Protein AF-A0AAU5YNI6-F1 (afdb_monomer)

Sequence (124 aa):
MHSQPPLPDNADGAAALAPAAPEGAVSEFLPPDLRVPSRQEVAGLMMRWEQPLVIDCEVRTCPACGSYRDWIVFCLRDDSVWLRCRAGHETRESGLDAAWYNRNSGPVDRFHPTLEDGLRHLGH

Nearest PDB structures (foldseek):
  8hey-assembly1_M  TM=2.598E-01  e=3.558E-01  Human betaherpesvirus 5
  2b86-assembly1_A  TM=4.393E-01  e=2.711E+00  Homo sapiens
  2owl-assembly1_B  TM=3.744E-01  e=3.879E+00  Escherichia coli
  2jxb-assembly1_A  TM=2.892E-01  e=7.942E+00  unclassified

Mean predicted aligned error: 13.64 Å

Secondary structure (DSSP, 8-state):
--PPPPPPP--------PPPP-TT---TTS-GGGSPPPGGGSSEEEEEE-S--EETTEE---TTT---S-EEEEEETTS-EEEE-TT--EEEESS--HHHHHHH--------SSHHHHHHHHT-

Solvent-accessible surface area (backbone atoms only — not comparable to full-atom values): 8230 Å² total; per-residue (Å²): 142,83,86,81,82,84,81,84,85,84,79,86,78,92,75,73,87,72,77,76,75,73,92,71,82,72,68,82,86,53,59,75,93,74,51,80,77,53,69,83,76,38,84,50,50,77,45,82,38,71,56,71,46,69,54,97,92,38,74,50,51,40,93,87,77,62,52,40,45,44,30,38,42,35,36,37,61,86,42,45,25,33,37,27,39,82,88,66,55,73,46,80,41,86,90,45,43,52,69,56,48,63,76,72,50,73,81,86,88,75,89,58,99,44,72,66,58,42,39,47,73,76,74,92

Foldseek 3Di:
DDDDDDDDDDDDDDDDDDPDDPPDPPDPPDDPVPDDDDQLRAQKDKDWWADFDAFPNDGDADPPPRHRGGWIWIQGNVQWIWIADPVGDIDTDPRDGNVNCVVPDDPDPDGDNDPVRVVVVSPD

pLDDT: mean 76.85, std 17.61, range [35.59, 96.5]

Radius of gyration: 25.05 Å; Cα contacts (8 Å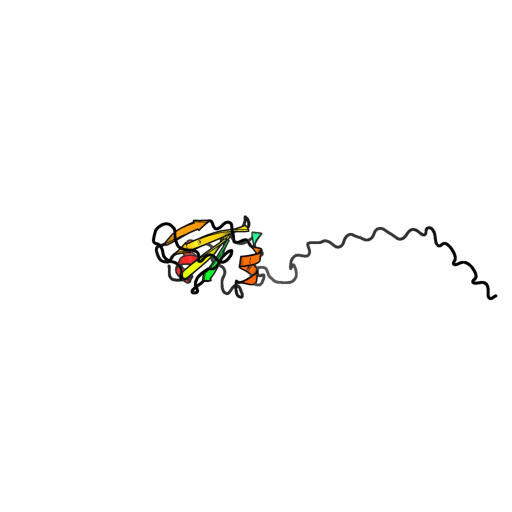, |Δi|>4): 136; chains: 1; bounding box: 63×59×55 Å

Structure (mmCIF, N/CA/C/O backbone):
data_AF-A0AAU5YNI6-F1
#
_entry.id   AF-A0AAU5YNI6-F1
#
loop_
_atom_site.group_PDB
_atom_site.id
_atom_site.type_symbol
_atom_site.label_atom_id
_atom_site.label_alt_id
_atom_site.label_comp_id
_atom_site.label_asym_id
_atom_site.label_entity_id
_atom_site.label_seq_id
_atom_site.pdbx_PDB_ins_code
_atom_site.Cartn_x
_atom_site.Cartn_y
_atom_site.Cartn_z
_atom_site.occupancy
_atom_site.B_iso_or_equiv
_atom_site.auth_seq_id
_atom_site.auth_comp_id
_atom_site.auth_asym_id
_atom_site.auth_atom_id
_atom_site.pdbx_PDB_model_num
ATOM 1 N N . MET A 1 1 ? 46.802 -48.848 34.203 1.00 47.28 1 MET A N 1
ATOM 2 C CA . MET A 1 1 ? 47.970 -48.200 33.574 1.00 47.28 1 MET A CA 1
ATOM 3 C C . MET A 1 1 ? 47.975 -48.573 32.103 1.00 47.28 1 MET A C 1
ATOM 5 O O . MET A 1 1 ? 48.417 -49.661 31.777 1.00 47.28 1 MET A O 1
ATOM 9 N N . HIS A 1 2 ? 47.440 -47.711 31.240 1.00 50.16 2 HIS A N 1
ATOM 10 C CA . HIS A 1 2 ? 47.705 -47.753 29.802 1.00 50.16 2 HIS A CA 1
ATOM 11 C C . HIS A 1 2 ? 47.870 -46.309 29.336 1.00 50.16 2 HIS A C 1
ATOM 13 O O . HIS A 1 2 ? 46.957 -45.498 29.463 1.00 50.16 2 HIS A O 1
ATOM 19 N N . SER A 1 3 ? 49.094 -45.998 28.922 1.00 46.91 3 SER A N 1
ATOM 20 C CA . SER A 1 3 ? 49.564 -44.682 28.511 1.00 46.91 3 SER A CA 1
ATOM 21 C C . SER A 1 3 ? 49.106 -44.392 27.084 1.00 46.91 3 SER A C 1
ATOM 23 O O . SER A 1 3 ? 49.369 -45.183 26.181 1.00 46.91 3 SER A O 1
ATOM 25 N N . GLN A 1 4 ? 48.431 -43.265 26.883 1.00 56.38 4 GLN A N 1
ATOM 26 C CA . GLN A 1 4 ? 48.067 -42.759 25.561 1.00 56.38 4 GLN A CA 1
ATOM 27 C C . GLN A 1 4 ? 49.274 -42.008 24.960 1.00 56.38 4 GLN A C 1
ATOM 29 O O . GLN A 1 4 ? 49.840 -41.159 25.653 1.00 56.38 4 GLN A O 1
ATOM 34 N N . PRO A 1 5 ? 49.710 -42.302 23.720 1.00 62.56 5 PRO A N 1
ATOM 35 C CA . PRO A 1 5 ? 50.756 -41.524 23.055 1.00 62.56 5 PRO A CA 1
ATOM 36 C C . PRO A 1 5 ? 50.227 -40.151 22.581 1.00 62.56 5 PRO A C 1
ATOM 38 O O . PRO A 1 5 ? 49.030 -40.026 22.303 1.00 62.56 5 PRO A O 1
ATOM 41 N N . PRO A 1 6 ? 51.090 -39.116 22.495 1.00 53.47 6 PRO A N 1
ATOM 42 C CA . PRO A 1 6 ? 50.684 -37.761 22.129 1.00 53.47 6 PRO A CA 1
ATOM 43 C C . PRO A 1 6 ? 50.415 -37.628 20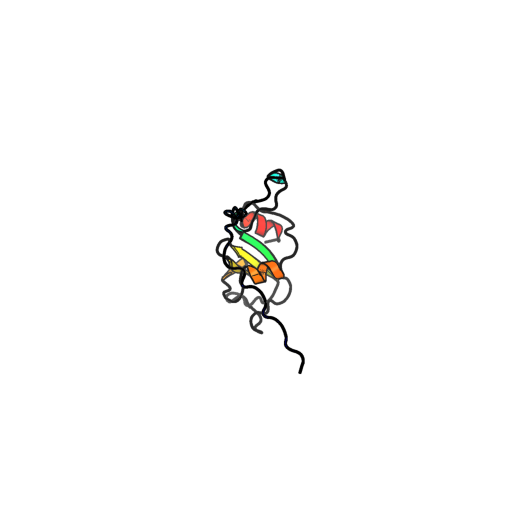.622 1.00 53.47 6 PRO A C 1
ATOM 45 O O . PRO A 1 6 ? 51.115 -38.208 19.793 1.00 53.47 6 PRO A O 1
ATOM 48 N N . LEU A 1 7 ? 49.386 -36.848 20.286 1.00 60.06 7 LEU A N 1
ATOM 49 C CA . LEU A 1 7 ? 49.006 -36.491 18.917 1.00 60.06 7 LEU A CA 1
ATOM 50 C C . LEU A 1 7 ? 50.062 -35.545 18.304 1.00 60.06 7 LEU A C 1
ATOM 52 O O . LEU A 1 7 ? 50.525 -34.652 19.017 1.00 60.06 7 LEU A O 1
ATOM 56 N N . PRO A 1 8 ? 50.443 -35.692 17.020 1.00 55.09 8 PRO A N 1
ATOM 57 C CA . PRO A 1 8 ? 51.390 -34.779 16.393 1.00 55.09 8 PRO A CA 1
ATOM 58 C C . PRO A 1 8 ? 50.750 -33.422 16.072 1.00 55.09 8 PRO A C 1
ATOM 60 O O . PRO A 1 8 ? 49.672 -33.336 15.477 1.00 55.09 8 PRO A O 1
ATOM 63 N N . ASP A 1 9 ? 51.480 -32.379 16.457 1.00 47.34 9 ASP A N 1
ATOM 64 C CA . ASP A 1 9 ? 51.308 -30.984 16.069 1.00 47.34 9 ASP A CA 1
ATOM 65 C C . ASP A 1 9 ? 51.490 -30.859 14.548 1.00 47.34 9 ASP A C 1
ATOM 67 O O . ASP A 1 9 ? 52.540 -31.209 14.010 1.00 47.34 9 ASP A O 1
ATOM 71 N N . ASN A 1 10 ? 50.444 -30.433 13.841 1.00 49.72 10 ASN A N 1
ATOM 72 C CA . ASN A 1 10 ? 50.540 -30.088 12.425 1.00 49.72 10 ASN A CA 1
ATOM 73 C C . ASN A 1 10 ? 50.429 -28.569 12.308 1.00 49.72 10 ASN A C 1
ATOM 75 O O . ASN A 1 10 ? 49.357 -28.033 12.025 1.00 49.72 10 ASN A O 1
ATOM 79 N N . ALA A 1 11 ? 51.546 -27.891 12.562 1.00 45.16 11 ALA A N 1
ATOM 80 C CA . ALA A 1 11 ? 51.744 -26.506 12.183 1.00 45.16 11 ALA A CA 1
ATOM 81 C C . ALA A 1 11 ? 52.309 -26.409 10.755 1.00 45.16 11 ALA A C 1
ATOM 83 O O . ALA A 1 11 ? 53.363 -26.956 10.444 1.00 45.16 11 ALA A O 1
ATOM 84 N N . ASP A 1 12 ? 51.580 -25.626 9.963 1.00 43.22 12 ASP A N 1
ATOM 85 C CA . ASP A 1 12 ? 51.983 -24.857 8.784 1.00 43.22 12 ASP A CA 1
ATOM 86 C C . ASP A 1 12 ? 52.311 -25.592 7.471 1.00 43.22 12 ASP A C 1
ATOM 88 O O . ASP A 1 12 ? 53.334 -26.248 7.289 1.00 43.22 12 ASP A O 1
ATOM 92 N N . GLY A 1 13 ? 51.422 -25.391 6.498 1.00 35.59 13 GLY A N 1
ATOM 93 C CA . GLY A 1 13 ? 51.607 -25.783 5.109 1.00 35.59 13 GLY 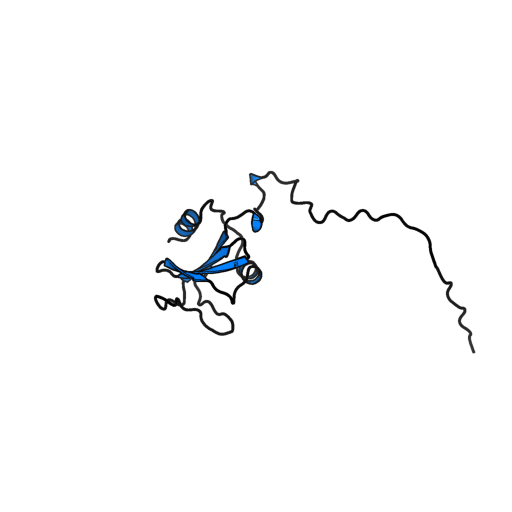A CA 1
ATOM 94 C C . GLY A 1 13 ? 50.690 -24.957 4.220 1.00 35.59 13 GLY A C 1
ATOM 95 O O . GLY A 1 13 ? 49.543 -25.330 3.988 1.00 35.59 13 GLY A O 1
ATOM 96 N N . ALA A 1 14 ? 51.207 -23.813 3.773 1.00 45.28 14 ALA A N 1
ATOM 97 C CA . ALA A 1 14 ? 50.614 -22.878 2.826 1.00 45.28 14 ALA A CA 1
ATOM 98 C C . ALA A 1 14 ? 49.692 -23.533 1.777 1.00 45.28 14 ALA A C 1
ATOM 100 O O . ALA A 1 14 ? 50.143 -24.268 0.898 1.00 45.28 14 ALA A O 1
ATOM 101 N N . ALA A 1 15 ? 48.408 -23.177 1.816 1.00 37.75 15 ALA A N 1
ATOM 102 C CA . ALA A 1 15 ? 47.467 -23.434 0.739 1.00 37.75 15 ALA A CA 1
ATOM 103 C C . ALA A 1 15 ? 46.856 -22.103 0.297 1.00 37.75 15 ALA A C 1
ATOM 105 O O . ALA A 1 15 ? 46.063 -21.494 1.006 1.00 37.75 15 ALA A O 1
ATOM 106 N N . ALA A 1 16 ? 47.347 -21.663 -0.860 1.00 42.59 16 ALA A N 1
ATOM 107 C CA . ALA A 1 16 ? 46.688 -20.881 -1.895 1.00 42.59 16 ALA A CA 1
ATOM 108 C C . ALA A 1 16 ? 45.473 -20.033 -1.485 1.00 42.59 16 ALA A C 1
ATOM 110 O O . ALA A 1 16 ? 44.428 -20.554 -1.107 1.00 42.59 16 ALA A O 1
ATOM 111 N N . LEU A 1 17 ? 45.615 -18.723 -1.721 1.00 44.28 17 LEU A N 1
ATOM 112 C CA . LEU A 1 17 ? 44.547 -17.770 -2.027 1.00 44.28 17 LEU A CA 1
ATOM 113 C C . LEU A 1 17 ? 43.290 -18.480 -2.552 1.00 44.28 17 LEU A C 1
ATOM 115 O O . LEU A 1 17 ? 43.214 -18.838 -3.728 1.00 44.28 17 LEU A O 1
ATOM 119 N N . ALA A 1 18 ? 42.305 -18.669 -1.677 1.00 47.84 18 ALA A N 1
ATOM 120 C CA . ALA A 1 18 ? 40.955 -18.940 -2.120 1.00 47.84 18 ALA A CA 1
ATOM 121 C C . ALA A 1 18 ? 40.516 -17.705 -2.921 1.00 47.84 18 ALA A C 1
ATOM 123 O O . ALA A 1 18 ? 40.551 -16.598 -2.371 1.00 47.84 18 ALA A O 1
ATOM 124 N N . PRO A 1 19 ? 40.142 -17.826 -4.205 1.00 45.91 19 PRO A N 1
ATOM 125 C CA . PRO A 1 19 ? 39.429 -16.739 -4.838 1.00 45.91 19 PRO A CA 1
ATOM 126 C C . PRO A 1 19 ? 38.132 -16.564 -4.050 1.00 45.91 19 PRO A C 1
ATOM 128 O O . PRO A 1 19 ? 37.351 -17.508 -3.910 1.00 45.91 19 PRO A O 1
ATOM 131 N N . ALA A 1 20 ? 37.943 -15.369 -3.490 1.00 47.41 20 ALA A N 1
ATOM 132 C CA . ALA A 1 20 ? 36.656 -14.945 -2.973 1.00 47.41 20 ALA A CA 1
ATOM 133 C C . ALA A 1 20 ? 35.619 -15.242 -4.060 1.00 47.41 20 ALA A C 1
ATOM 135 O O . ALA A 1 20 ? 35.726 -14.734 -5.180 1.00 47.41 20 ALA A O 1
ATOM 136 N N . ALA A 1 21 ? 34.673 -16.130 -3.758 1.00 50.19 21 ALA A N 1
ATOM 137 C CA . ALA A 1 21 ? 33.523 -16.330 -4.617 1.00 50.19 21 ALA A CA 1
ATOM 138 C C . ALA A 1 21 ? 32.891 -14.948 -4.842 1.00 50.19 21 ALA A C 1
ATOM 140 O O . ALA A 1 21 ? 32.678 -14.234 -3.859 1.00 50.19 21 ALA A O 1
ATOM 141 N N . PRO A 1 22 ? 32.639 -14.518 -6.090 1.00 46.69 22 PRO A N 1
ATOM 142 C CA . PRO A 1 22 ? 31.978 -13.249 -6.311 1.00 46.69 22 PRO A CA 1
ATOM 143 C C . PRO A 1 22 ? 30.549 -13.371 -5.779 1.00 46.69 22 PRO A C 1
ATOM 145 O O . PRO A 1 22 ? 29.680 -13.992 -6.394 1.00 46.69 22 PRO A O 1
ATOM 148 N N . GLU A 1 23 ? 30.317 -12.779 -4.613 1.00 49.16 23 GLU A N 1
ATOM 149 C CA . GLU A 1 23 ? 28.999 -12.474 -4.070 1.00 49.16 23 GLU A CA 1
ATOM 150 C C . GLU A 1 23 ? 28.358 -11.426 -4.995 1.00 49.16 23 GLU A C 1
ATOM 152 O O . GLU A 1 23 ? 28.431 -10.225 -4.763 1.00 49.16 23 GLU A O 1
ATOM 157 N N . GLY A 1 24 ? 27.847 -11.873 -6.145 1.00 51.66 24 GLY A N 1
ATOM 158 C CA . GLY A 1 24 ? 27.362 -10.964 -7.184 1.00 51.66 24 GLY A CA 1
ATOM 159 C C . GLY A 1 24 ? 27.141 -11.568 -8.569 1.00 51.66 24 GLY A C 1
ATOM 160 O O . GLY A 1 24 ? 27.028 -10.814 -9.529 1.00 51.66 24 GLY A O 1
ATOM 161 N N . ALA A 1 25 ? 27.063 -12.895 -8.715 1.00 49.50 25 ALA A N 1
ATOM 162 C CA . ALA A 1 25 ? 26.630 -13.517 -9.969 1.00 49.50 25 ALA A CA 1
ATOM 163 C C . ALA A 1 25 ? 25.107 -13.349 -10.144 1.00 49.50 25 ALA A C 1
ATOM 165 O O . ALA A 1 25 ? 24.310 -14.264 -9.931 1.00 49.50 25 ALA A O 1
ATOM 166 N N . VAL A 1 26 ? 24.688 -12.132 -10.482 1.00 56.56 26 VAL A N 1
ATOM 167 C CA . VAL A 1 26 ? 23.304 -11.794 -10.806 1.00 56.56 26 VAL A CA 1
ATOM 168 C C . VAL A 1 26 ? 22.947 -12.334 -12.190 1.00 56.56 26 VAL A C 1
ATOM 170 O O . VAL A 1 26 ? 23.240 -11.720 -13.201 1.00 56.56 26 VAL A O 1
ATOM 173 N N . SER A 1 27 ? 22.275 -13.487 -12.232 1.00 56.47 27 SER A N 1
ATOM 174 C CA . SER A 1 27 ? 21.309 -13.865 -13.281 1.00 56.47 27 SER A CA 1
ATOM 175 C C . SER A 1 27 ? 21.712 -13.584 -14.747 1.00 56.47 27 SER A C 1
ATOM 177 O O . SER A 1 27 ? 20.883 -13.211 -15.574 1.00 56.47 27 SER A O 1
ATOM 179 N N . GLU A 1 28 ? 22.975 -13.776 -15.125 1.00 58.19 28 GLU A N 1
ATOM 180 C CA . GLU A 1 28 ? 23.444 -13.517 -16.500 1.00 58.19 28 GLU A CA 1
ATOM 181 C C . GLU A 1 28 ? 22.859 -14.520 -17.515 1.00 58.19 28 GLU A C 1
ATOM 183 O O . GLU A 1 28 ? 22.877 -14.291 -18.721 1.00 58.19 28 GLU A O 1
ATOM 188 N N . PHE A 1 29 ? 22.295 -15.622 -17.013 1.00 67.06 29 PHE A N 1
ATOM 189 C CA . PHE A 1 29 ? 21.796 -16.758 -17.785 1.00 67.06 29 PHE A CA 1
ATOM 190 C C . PHE A 1 29 ? 20.411 -16.541 -18.422 1.00 67.06 29 PHE A C 1
ATOM 192 O O . PHE A 1 29 ? 20.110 -17.134 -19.455 1.00 67.06 29 PHE A O 1
ATOM 199 N N . LEU A 1 30 ? 19.555 -15.702 -17.829 1.00 69.25 30 LEU A N 1
ATOM 200 C CA . LEU A 1 30 ? 18.209 -15.429 -18.351 1.00 69.25 30 LEU A CA 1
ATOM 201 C C . LEU A 1 30 ? 18.210 -14.154 -19.205 1.00 69.25 30 LEU A C 1
ATOM 203 O O . LEU A 1 30 ? 18.849 -13.186 -18.803 1.00 69.25 30 LEU A O 1
ATOM 207 N N . PRO A 1 31 ? 17.502 -14.097 -20.348 1.00 77.62 31 PRO A N 1
ATOM 208 C CA . PRO A 1 31 ? 17.266 -12.852 -21.080 1.00 77.62 31 PRO A CA 1
ATOM 209 C C . PRO A 1 31 ? 16.670 -11.763 -20.167 1.00 77.62 31 PRO A C 1
ATOM 211 O O . PRO A 1 31 ? 15.848 -12.105 -19.317 1.00 77.62 31 PRO A O 1
ATOM 214 N N . PRO A 1 32 ? 17.029 -10.473 -20.335 1.00 69.00 32 PRO A N 1
ATOM 215 C CA . PRO A 1 32 ? 16.583 -9.385 -19.457 1.00 69.00 32 PRO A CA 1
ATOM 216 C C . PRO A 1 32 ? 15.065 -9.330 -19.244 1.00 69.00 32 PRO A C 1
ATOM 218 O O . PRO A 1 32 ? 14.624 -9.192 -18.110 1.00 69.00 32 PRO A O 1
ATOM 221 N N . ASP A 1 33 ? 14.275 -9.533 -20.301 1.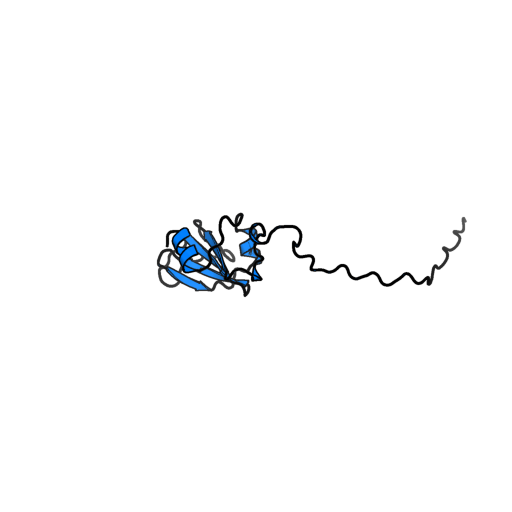00 66.38 33 ASP A N 1
ATOM 222 C CA . ASP A 1 33 ? 12.805 -9.545 -20.248 1.00 66.38 33 ASP A CA 1
ATOM 223 C C . ASP A 1 33 ? 12.204 -10.707 -19.438 1.00 66.38 33 ASP A C 1
ATOM 225 O O . ASP A 1 33 ? 11.029 -10.672 -19.081 1.00 66.38 33 ASP A O 1
ATOM 229 N N . LEU A 1 34 ? 12.992 -11.747 -19.151 1.00 67.62 34 LEU A N 1
ATOM 230 C CA . LEU A 1 34 ? 12.580 -12.901 -18.345 1.00 67.62 34 LEU A CA 1
ATOM 231 C C . LEU A 1 34 ? 13.123 -12.843 -16.912 1.00 67.62 34 LEU A C 1
ATOM 233 O O . LEU A 1 34 ? 12.840 -13.737 -16.112 1.00 67.62 34 LEU A O 1
ATOM 237 N N . ARG A 1 35 ? 13.917 -11.822 -16.574 1.00 74.31 35 ARG A N 1
ATOM 238 C CA . ARG A 1 35 ? 14.419 -11.636 -15.213 1.00 74.31 35 ARG A CA 1
ATOM 239 C C . ARG A 1 35 ? 13.366 -10.929 -14.381 1.00 74.31 35 ARG A C 1
ATOM 241 O O . ARG A 1 35 ? 12.805 -9.917 -14.786 1.00 74.31 35 ARG A O 1
ATOM 248 N N . VAL A 1 36 ? 13.151 -11.441 -13.177 1.00 71.31 36 VAL A N 1
ATOM 249 C CA . VAL A 1 36 ? 12.418 -10.712 -12.145 1.00 71.31 36 VAL A CA 1
ATOM 250 C C . VAL A 1 36 ? 13.318 -9.562 -11.675 1.00 71.31 36 VAL A C 1
ATOM 252 O O . VAL A 1 36 ? 14.424 -9.847 -11.205 1.00 71.31 36 VAL A O 1
ATOM 255 N N . PRO A 1 37 ? 12.894 -8.290 -11.804 1.00 68.31 37 PRO A N 1
ATOM 256 C CA . PRO A 1 37 ? 13.645 -7.154 -11.289 1.00 68.31 37 PRO A CA 1
ATOM 257 C C . PRO A 1 37 ? 13.919 -7.311 -9.794 1.00 68.31 37 PRO A C 1
ATOM 259 O O . PRO A 1 37 ? 13.032 -7.671 -9.013 1.00 68.31 37 PRO A O 1
ATOM 262 N N . SER A 1 38 ? 15.141 -7.002 -9.380 1.00 67.25 38 SER A N 1
ATOM 263 C CA . SER A 1 38 ? 15.473 -6.877 -7.969 1.00 67.25 38 SER A CA 1
ATOM 264 C C . SER A 1 38 ? 14.755 -5.669 -7.355 1.00 67.25 38 SER A C 1
ATOM 266 O O . SER A 1 38 ? 14.348 -4.725 -8.037 1.00 67.25 38 SER A O 1
ATOM 268 N N . ARG A 1 39 ? 14.613 -5.665 -6.027 1.00 65.62 39 ARG A N 1
ATOM 269 C CA . ARG A 1 39 ? 13.919 -4.589 -5.296 1.00 65.62 39 ARG A CA 1
ATOM 270 C C . ARG A 1 39 ? 14.499 -3.198 -5.579 1.00 65.62 39 ARG A C 1
ATOM 272 O O . ARG A 1 39 ? 13.769 -2.216 -5.601 1.00 65.62 39 ARG A O 1
ATOM 279 N N . GLN A 1 40 ? 15.804 -3.123 -5.822 1.00 63.12 40 GLN A N 1
ATOM 280 C CA . GLN A 1 40 ? 16.509 -1.870 -6.096 1.00 63.12 40 GLN A CA 1
ATOM 281 C C . GLN A 1 40 ? 16.200 -1.323 -7.501 1.00 63.12 40 GLN A C 1
ATOM 283 O O . GLN A 1 40 ? 16.364 -0.131 -7.755 1.00 63.12 40 GLN A O 1
ATOM 288 N N . GLU A 1 41 ? 15.699 -2.169 -8.404 1.00 61.03 41 GLU A N 1
ATOM 289 C CA . GLU A 1 41 ? 15.394 -1.825 -9.795 1.00 61.03 41 GLU A CA 1
ATOM 290 C C . GLU A 1 41 ? 13.946 -1.343 -9.986 1.00 61.03 41 GLU A C 1
ATOM 292 O O . GLU A 1 41 ? 13.635 -0.718 -10.999 1.00 61.03 41 GLU A O 1
ATOM 297 N N . VAL A 1 42 ? 13.059 -1.499 -8.996 1.00 65.25 42 VAL A N 1
ATOM 298 C CA . VAL A 1 42 ? 11.639 -1.082 -9.072 1.00 65.25 42 VAL A CA 1
ATOM 299 C C . VAL A 1 42 ? 11.363 0.120 -8.182 1.00 65.25 42 VAL A C 1
ATOM 301 O O . VAL A 1 42 ? 11.850 0.156 -7.064 1.00 65.25 42 VAL A O 1
ATOM 304 N N . ALA A 1 43 ? 10.636 1.139 -8.657 1.00 67.12 43 ALA A N 1
ATOM 305 C CA . ALA A 1 43 ? 10.398 2.375 -7.885 1.00 67.12 43 ALA A CA 1
ATOM 306 C C . ALA A 1 43 ? 9.703 2.114 -6.529 1.00 67.12 43 ALA A C 1
ATOM 308 O O . ALA A 1 43 ? 9.950 2.816 -5.550 1.00 67.12 43 ALA A O 1
ATOM 309 N N . GLY A 1 44 ? 8.888 1.062 -6.476 1.00 78.25 44 GLY A N 1
ATOM 310 C CA . GLY A 1 44 ? 8.307 0.486 -5.274 1.00 78.25 44 GLY A CA 1
ATOM 311 C C . GLY A 1 44 ? 7.456 -0.731 -5.635 1.00 78.25 44 GLY A C 1
ATOM 312 O O . GLY A 1 44 ? 7.000 -0.862 -6.772 1.00 78.25 44 GLY A O 1
ATOM 313 N N . LEU A 1 45 ? 7.262 -1.632 -4.680 1.00 85.44 45 LEU A N 1
ATOM 314 C CA . LEU A 1 45 ? 6.340 -2.761 -4.774 1.00 85.44 45 LEU A CA 1
ATOM 315 C C . LEU A 1 45 ? 5.017 -2.386 -4.111 1.00 85.44 45 LEU A C 1
ATOM 317 O O . LEU A 1 45 ? 5.008 -1.632 -3.139 1.00 85.44 45 LEU A O 1
ATOM 321 N N . MET A 1 46 ? 3.905 -2.915 -4.617 1.00 88.94 46 MET A N 1
ATOM 322 C CA . MET A 1 46 ? 2.581 -2.652 -4.062 1.00 88.94 46 MET A CA 1
ATOM 323 C C . MET A 1 46 ? 1.747 -3.921 -3.955 1.00 88.94 46 MET A C 1
ATOM 325 O O . MET A 1 46 ? 1.781 -4.773 -4.837 1.00 88.94 46 MET A O 1
ATOM 329 N N . MET A 1 47 ? 1.008 -4.045 -2.857 1.00 90.75 47 MET A N 1
ATOM 330 C CA . MET A 1 47 ? 0.068 -5.143 -2.649 1.00 90.75 47 MET A CA 1
ATOM 331 C C . MET A 1 47 ? -1.203 -4.640 -1.973 1.00 90.75 47 MET A C 1
ATOM 333 O O . MET A 1 47 ? -1.170 -3.692 -1.186 1.00 90.75 47 MET A O 1
ATOM 337 N N . ARG A 1 48 ? -2.323 -5.304 -2.256 1.00 91.19 48 ARG A N 1
ATOM 338 C CA . ARG A 1 48 ? -3.574 -5.086 -1.528 1.00 91.19 48 ARG A CA 1
ATOM 339 C C . ARG A 1 48 ? -3.579 -5.883 -0.232 1.00 91.19 48 ARG A C 1
ATOM 341 O O . ARG A 1 48 ? -3.160 -7.036 -0.196 1.00 91.19 48 ARG A O 1
ATOM 348 N N . TRP A 1 49 ? -4.111 -5.265 0.810 1.00 93.19 49 TRP A N 1
ATOM 349 C CA . TRP A 1 49 ? -4.308 -5.851 2.124 1.00 93.19 49 TRP A CA 1
ATOM 350 C C . TRP A 1 49 ? -5.747 -5.604 2.580 1.00 93.19 49 TRP A C 1
ATOM 352 O O . TRP A 1 49 ? -6.103 -4.546 3.100 1.00 93.19 49 TRP A O 1
ATOM 362 N N . GLU A 1 50 ? -6.606 -6.588 2.334 1.00 91.62 50 GLU A N 1
ATOM 363 C CA . GLU A 1 50 ? -8.060 -6.460 2.516 1.00 91.62 50 GLU A CA 1
ATOM 364 C C . GLU A 1 50 ? -8.491 -6.693 3.970 1.00 91.62 50 GLU A C 1
ATOM 366 O O . GLU A 1 50 ? -9.535 -6.221 4.428 1.00 91.62 50 GLU A O 1
ATOM 371 N N . GLN A 1 51 ? -7.686 -7.421 4.737 1.00 93.06 51 GLN A N 1
ATOM 372 C CA . GLN A 1 51 ? -7.931 -7.668 6.155 1.00 93.06 51 GLN A CA 1
ATOM 373 C C . GLN A 1 51 ? -7.476 -6.480 7.024 1.00 93.06 51 GLN A C 1
ATOM 375 O O . GLN A 1 51 ? -6.749 -5.608 6.549 1.00 93.06 51 GLN A O 1
ATOM 380 N N . PRO A 1 52 ? -7.910 -6.384 8.294 1.00 94.88 52 PRO A N 1
ATOM 381 C CA . PRO A 1 52 ? -7.353 -5.399 9.215 1.00 94.88 52 PRO A CA 1
ATOM 382 C C . PRO A 1 52 ? -5.833 -5.554 9.309 1.00 94.88 52 PRO A C 1
ATOM 384 O O . PRO A 1 52 ? -5.322 -6.666 9.453 1.00 94.88 52 PRO A O 1
ATOM 387 N N . LEU A 1 53 ? -5.101 -4.450 9.190 1.00 94.62 53 LEU A N 1
ATOM 388 C CA . LEU A 1 53 ? -3.651 -4.461 9.350 1.00 94.62 53 LEU A CA 1
ATOM 389 C C . LEU A 1 53 ? -3.322 -4.304 10.832 1.00 94.62 53 LEU A C 1
ATOM 391 O O . LEU A 1 53 ? -3.645 -3.281 11.428 1.00 94.62 53 LEU A O 1
ATOM 395 N N . VAL A 1 54 ? -2.706 -5.325 11.421 1.00 94.75 54 VAL A N 1
ATOM 396 C CA . VAL A 1 54 ? -2.337 -5.342 12.839 1.00 94.75 54 VAL A CA 1
ATOM 397 C C . VAL A 1 54 ? -0.821 -5.248 12.955 1.00 94.75 54 VAL A C 1
ATOM 399 O O . VAL A 1 54 ? -0.111 -6.087 12.403 1.00 94.75 54 VAL A O 1
ATOM 402 N N . ILE A 1 55 ? -0.339 -4.237 13.673 1.00 92.75 55 ILE A N 1
ATOM 403 C CA . ILE A 1 55 ? 1.084 -3.980 13.929 1.00 92.75 55 ILE A CA 1
ATOM 404 C C . ILE A 1 55 ? 1.243 -3.778 15.430 1.00 92.75 55 ILE A C 1
ATOM 406 O O . ILE A 1 55 ? 0.526 -2.958 15.997 1.00 92.75 55 ILE A O 1
ATOM 410 N N . ASP A 1 56 ? 2.144 -4.527 16.066 1.00 90.81 56 ASP A N 1
ATOM 411 C CA . ASP A 1 56 ? 2.381 -4.461 17.516 1.00 90.81 56 ASP A CA 1
ATO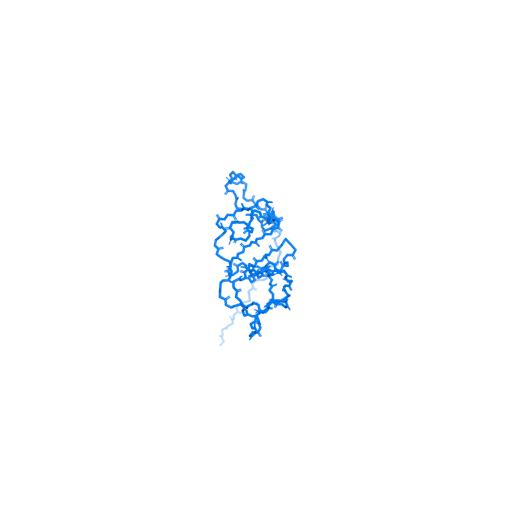M 412 C C . ASP A 1 56 ? 1.089 -4.598 18.346 1.00 90.81 56 ASP A C 1
ATOM 414 O O . ASP A 1 56 ? 0.866 -3.888 19.322 1.00 90.81 56 ASP A O 1
ATOM 418 N N . CYS A 1 57 ? 0.207 -5.515 17.929 1.00 91.44 57 CYS A N 1
ATOM 419 C CA . CYS A 1 57 ? -1.129 -5.738 18.503 1.00 91.44 57 CYS A CA 1
ATOM 420 C C . CYS A 1 57 ? -2.119 -4.562 18.356 1.00 91.44 57 CYS A C 1
ATOM 422 O O . CYS A 1 57 ? -3.213 -4.617 18.917 1.00 91.44 57 CYS A O 1
ATOM 424 N N . GLU A 1 58 ? -1.790 -3.539 17.567 1.00 93.81 58 GLU A N 1
ATOM 425 C CA . GLU A 1 58 ? -2.652 -2.395 17.276 1.00 93.81 58 GLU A CA 1
ATOM 426 C C . GLU A 1 58 ? -3.190 -2.457 15.841 1.00 93.81 58 GLU A C 1
ATOM 428 O O . GLU A 1 58 ? -2.445 -2.657 14.877 1.00 93.81 58 GLU A O 1
ATOM 433 N N . VAL A 1 59 ? -4.503 -2.264 15.687 1.00 94.94 59 VAL A N 1
ATOM 434 C CA . VAL A 1 59 ? -5.134 -2.163 14.366 1.00 94.94 59 VAL A CA 1
ATOM 435 C C . VAL A 1 59 ? -4.815 -0.798 13.772 1.00 94.94 59 VAL A C 1
ATOM 437 O O . VAL A 1 59 ? -5.197 0.231 14.324 1.00 94.94 59 VAL A O 1
ATOM 440 N N . ARG A 1 60 ? -4.162 -0.784 12.612 1.00 95.00 60 ARG A N 1
ATOM 441 C CA . ARG A 1 60 ? -3.857 0.452 11.898 1.00 95.00 60 ARG A CA 1
ATOM 442 C C . ARG A 1 60 ? -5.113 1.037 11.277 1.00 95.00 60 ARG A C 1
ATOM 444 O O . ARG A 1 60 ? -5.833 0.376 10.524 1.00 95.00 60 ARG A O 1
ATOM 451 N N . THR A 1 61 ? -5.330 2.314 11.562 1.00 96.50 61 THR A N 1
ATOM 452 C CA . THR A 1 61 ? -6.425 3.113 11.017 1.00 96.50 61 THR A CA 1
ATOM 453 C C . THR A 1 61 ? -5.875 4.338 10.312 1.00 96.50 61 THR A C 1
ATOM 455 O O . THR A 1 61 ? -4.916 4.947 10.779 1.00 96.50 61 THR A O 1
ATOM 458 N N . CYS A 1 62 ? -6.506 4.746 9.218 1.00 95.62 62 CYS A N 1
ATOM 459 C CA . CYS A 1 62 ? -6.145 5.965 8.517 1.00 95.62 62 CYS A CA 1
ATOM 460 C C . CYS A 1 62 ? -6.332 7.175 9.438 1.00 95.62 62 CYS A C 1
ATOM 462 O O . CYS A 1 62 ? -7.460 7.409 9.875 1.00 95.62 62 CYS A O 1
ATOM 464 N N . PRO A 1 63 ? -5.285 7.986 9.674 1.00 94.56 63 PRO A N 1
ATOM 465 C CA . PRO A 1 63 ? -5.385 9.134 10.573 1.00 94.56 63 PRO A CA 1
ATOM 466 C C . PRO A 1 63 ? -6.327 10.226 10.043 1.00 94.56 63 PRO A C 1
ATOM 468 O O . PRO A 1 63 ? -6.799 11.049 10.818 1.00 94.56 63 PRO A O 1
ATOM 471 N N . ALA A 1 64 ? -6.622 10.235 8.737 1.00 95.38 64 ALA A N 1
ATOM 472 C CA . ALA A 1 64 ? -7.486 11.233 8.107 1.00 95.38 64 ALA A CA 1
ATOM 473 C C . ALA A 1 64 ? -8.968 10.823 8.047 1.00 95.38 64 ALA A C 1
ATOM 475 O O . ALA A 1 64 ? -9.840 11.653 8.285 1.00 95.38 64 ALA A O 1
ATOM 476 N N . CYS A 1 65 ? -9.279 9.563 7.716 1.00 95.94 65 CYS A N 1
ATOM 477 C CA . CYS A 1 65 ? -10.667 9.116 7.511 1.00 95.94 65 CYS A CA 1
ATOM 478 C C . CYS A 1 65 ? -11.115 7.952 8.405 1.00 95.94 65 CYS A C 1
ATOM 480 O O . CYS A 1 65 ? -12.258 7.516 8.297 1.00 95.94 65 CYS A O 1
ATOM 482 N N . GLY A 1 66 ? -10.237 7.410 9.252 1.00 94.25 66 GLY A N 1
ATOM 483 C CA . GLY A 1 66 ? -10.561 6.316 10.172 1.00 94.25 66 GLY A CA 1
ATOM 484 C C . GLY A 1 66 ? -10.738 4.936 9.525 1.00 94.25 66 GLY A C 1
ATOM 485 O O . GLY A 1 66 ? -11.053 3.977 10.224 1.00 94.25 66 GLY A O 1
ATOM 486 N N . SER A 1 67 ? -10.527 4.792 8.210 1.00 95.31 67 SER A N 1
ATOM 487 C CA . SER A 1 67 ? -10.573 3.478 7.547 1.00 95.31 67 SER A CA 1
ATOM 488 C C . SER A 1 67 ? -9.520 2.540 8.135 1.00 95.31 67 SER A C 1
ATOM 490 O O . SER A 1 67 ? -8.362 2.926 8.248 1.00 95.31 67 SER A O 1
ATOM 492 N N . TYR A 1 68 ? -9.901 1.310 8.472 1.00 94.62 68 TYR A N 1
ATOM 493 C CA . TYR A 1 68 ? -9.035 0.338 9.161 1.00 94.62 68 TYR A CA 1
ATOM 494 C C . TYR A 1 68 ? -8.738 -0.927 8.333 1.00 94.62 68 TYR A C 1
ATOM 496 O O . TYR A 1 68 ? -8.044 -1.836 8.790 1.00 94.62 68 TYR A O 1
ATOM 504 N N . ARG A 1 69 ? -9.273 -0.999 7.109 1.00 95.00 69 ARG A N 1
ATOM 505 C CA . ARG A 1 69 ? -9.134 -2.113 6.159 1.00 95.00 69 ARG A CA 1
ATOM 506 C C . ARG A 1 69 ? -8.890 -1.598 4.745 1.00 95.00 69 ARG A C 1
ATOM 508 O O . ARG A 1 69 ? -8.963 -0.390 4.508 1.00 95.00 69 ARG A O 1
ATOM 515 N N . ASP A 1 70 ? -8.680 -2.548 3.833 1.00 93.50 70 ASP A N 1
ATOM 516 C CA . ASP A 1 70 ? -8.515 -2.325 2.396 1.00 93.50 70 ASP A CA 1
ATOM 517 C C . ASP A 1 70 ? -7.358 -1.365 2.101 1.00 93.50 70 ASP A C 1
ATOM 519 O O . ASP A 1 70 ? -7.498 -0.350 1.414 1.00 93.50 70 ASP A O 1
ATOM 523 N N . TRP A 1 71 ? -6.211 -1.680 2.689 1.00 94.75 71 TRP A N 1
ATOM 524 C CA . TRP A 1 71 ? -4.988 -0.923 2.516 1.00 94.75 71 TRP A CA 1
ATOM 525 C C . TRP A 1 71 ? -4.292 -1.322 1.220 1.00 94.75 71 TRP A C 1
ATOM 527 O O . TRP A 1 71 ? -4.237 -2.500 0.869 1.00 94.75 71 TRP A O 1
ATOM 537 N N . ILE A 1 72 ? -3.693 -0.353 0.541 1.00 93.25 72 ILE A N 1
ATOM 538 C CA . ILE A 1 72 ? -2.585 -0.622 -0.371 1.00 93.25 72 ILE A CA 1
ATOM 539 C C . ILE A 1 72 ? -1.308 -0.423 0.429 1.00 93.25 72 ILE A C 1
ATOM 541 O O . ILE A 1 72 ? -1.079 0.661 0.967 1.00 93.25 72 ILE A O 1
ATOM 545 N N . VAL A 1 73 ? -0.495 -1.469 0.515 1.00 93.50 73 VAL A N 1
ATOM 546 C CA . VAL A 1 73 ? 0.826 -1.404 1.132 1.00 93.50 73 VAL A CA 1
ATOM 547 C C . VAL A 1 73 ? 1.846 -1.181 0.028 1.00 93.50 73 VAL A C 1
ATOM 549 O O . VAL A 1 73 ? 1.962 -2.010 -0.876 1.00 93.50 73 VAL A O 1
ATOM 552 N N . PHE A 1 74 ? 2.591 -0.087 0.114 1.00 91.62 74 PHE A N 1
ATOM 553 C CA . PHE A 1 74 ? 3.755 0.179 -0.719 1.00 91.62 74 PHE A CA 1
ATOM 554 C C . PHE A 1 74 ? 5.014 -0.153 0.050 1.00 91.62 74 PHE A C 1
ATOM 556 O O . PHE A 1 74 ? 5.137 0.234 1.209 1.00 91.62 74 PHE A O 1
ATOM 563 N N . CYS A 1 75 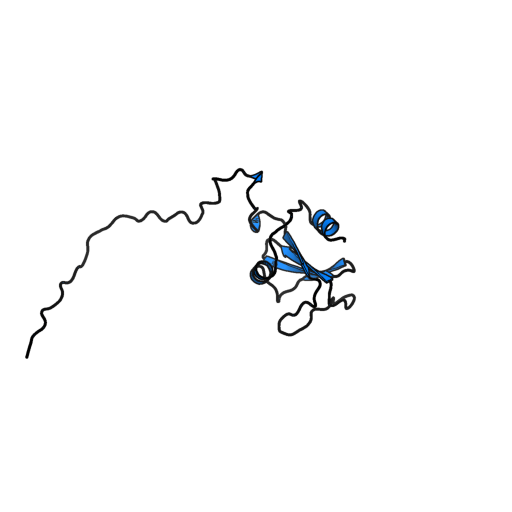? 5.979 -0.782 -0.606 1.00 89.44 75 CYS A N 1
ATOM 564 C CA . CYS A 1 75 ? 7.350 -0.733 -0.139 1.00 89.44 75 CYS A CA 1
ATOM 565 C C . CYS A 1 75 ? 8.245 -0.100 -1.195 1.00 89.44 75 CYS A C 1
ATOM 567 O O . CYS A 1 75 ? 8.346 -0.594 -2.317 1.00 89.44 75 CYS A O 1
ATOM 569 N N . LEU A 1 76 ? 8.854 1.019 -0.831 1.00 86.19 76 LEU A N 1
ATOM 570 C CA . LEU A 1 76 ? 9.713 1.807 -1.700 1.00 86.19 76 LEU A CA 1
ATOM 571 C C . LEU A 1 76 ? 11.158 1.281 -1.666 1.00 86.19 76 LEU A C 1
ATOM 573 O O . LEU A 1 76 ? 11.508 0.413 -0.864 1.00 86.19 76 LEU A O 1
ATOM 577 N N . ARG A 1 77 ? 12.011 1.800 -2.559 1.00 81.12 77 ARG A N 1
ATOM 578 C CA . ARG A 1 77 ? 13.426 1.387 -2.677 1.00 81.12 77 ARG A CA 1
ATOM 579 C C . ARG A 1 77 ? 14.272 1.659 -1.435 1.00 81.12 77 ARG A C 1
ATOM 581 O O . ARG A 1 77 ? 15.299 1.017 -1.267 1.00 81.12 77 ARG A O 1
ATOM 588 N N . ASP A 1 78 ? 13.871 2.614 -0.601 1.00 84.25 78 ASP A N 1
ATOM 589 C CA . ASP A 1 78 ? 14.531 2.961 0.662 1.00 84.25 78 ASP A CA 1
ATOM 590 C C . ASP A 1 78 ? 14.067 2.077 1.835 1.00 84.25 78 ASP A C 1
ATOM 592 O O . ASP A 1 78 ? 14.215 2.456 2.994 1.00 84.25 78 ASP A O 1
ATOM 596 N N . ASP A 1 79 ? 13.451 0.930 1.530 1.00 83.50 79 ASP A N 1
ATOM 597 C CA . ASP A 1 79 ? 12.832 -0.008 2.471 1.00 83.50 79 ASP A CA 1
ATOM 598 C C . ASP A 1 79 ? 11.730 0.604 3.348 1.00 83.50 79 ASP A C 1
ATOM 600 O O . ASP A 1 79 ? 11.236 -0.034 4.283 1.00 83.50 79 ASP A O 1
ATOM 604 N N . SER A 1 80 ? 11.278 1.817 3.014 1.00 88.81 80 SER A N 1
ATOM 605 C CA . SER A 1 80 ? 10.150 2.445 3.681 1.00 88.81 80 SER A CA 1
ATOM 606 C C . SER A 1 80 ? 8.841 1.798 3.245 1.00 88.81 80 SER A C 1
ATOM 608 O O . SER A 1 80 ? 8.609 1.524 2.062 1.00 88.81 80 SER A O 1
ATOM 610 N N . VAL A 1 81 ? 7.969 1.553 4.222 1.00 92.12 81 VAL A N 1
ATOM 611 C CA . VAL A 1 81 ? 6.622 1.048 3.981 1.00 92.12 81 VAL A CA 1
ATOM 612 C C . VAL A 1 81 ? 5.618 2.181 4.146 1.00 92.12 81 VAL A C 1
ATOM 614 O O . VAL A 1 81 ? 5.651 2.941 5.114 1.00 92.12 81 VAL A O 1
ATOM 617 N N . TRP A 1 82 ? 4.720 2.298 3.176 1.00 93.56 82 TRP A N 1
ATOM 618 C CA . TRP A 1 82 ? 3.636 3.270 3.181 1.00 93.56 82 TRP A CA 1
ATOM 619 C C . TRP A 1 82 ? 2.302 2.560 3.034 1.00 93.56 82 TRP A C 1
ATOM 621 O O . TRP A 1 82 ? 2.189 1.552 2.339 1.00 93.56 82 TRP A O 1
ATOM 631 N N . LEU A 1 83 ? 1.280 3.113 3.669 1.00 94.50 83 LEU A N 1
ATOM 632 C CA . LEU A 1 83 ? -0.090 2.654 3.552 1.00 94.50 83 LEU A CA 1
ATOM 633 C C . LEU A 1 83 ? -0.927 3.703 2.849 1.00 94.50 83 LEU A C 1
ATOM 635 O O . LEU A 1 83 ? -0.854 4.888 3.174 1.00 94.50 83 LEU A O 1
ATOM 639 N N . ARG A 1 84 ? -1.793 3.251 1.949 1.00 94.25 84 ARG A N 1
ATOM 640 C CA . ARG A 1 84 ? -2.828 4.081 1.344 1.00 94.25 84 ARG A CA 1
ATOM 641 C C . ARG A 1 84 ? -4.194 3.478 1.577 1.00 94.25 84 ARG A C 1
ATOM 643 O O . ARG A 1 84 ? -4.421 2.309 1.275 1.00 94.25 84 ARG A O 1
ATOM 650 N N . CYS A 1 85 ? -5.102 4.266 2.136 1.00 94.56 85 CYS A N 1
ATOM 651 C CA . CYS A 1 85 ? -6.475 3.825 2.354 1.00 94.56 85 CYS A CA 1
ATOM 652 C C . CYS A 1 85 ? -7.315 3.970 1.075 1.00 94.56 85 CYS A C 1
ATOM 654 O O . CYS A 1 85 ? -6.921 4.645 0.122 1.00 94.56 85 CYS A O 1
ATOM 656 N N . ARG A 1 86 ? -8.535 3.419 1.075 1.00 90.62 86 ARG A N 1
ATOM 657 C CA . ARG A 1 86 ? -9.484 3.548 -0.049 1.00 90.62 86 ARG A CA 1
ATOM 658 C C . ARG A 1 86 ? -9.844 4.976 -0.440 1.00 90.62 86 ARG A C 1
ATOM 660 O O . ARG A 1 86 ? -10.123 5.216 -1.607 1.00 90.62 86 ARG A O 1
ATOM 667 N N . ALA A 1 87 ? -9.811 5.914 0.504 1.00 90.56 87 ALA A N 1
ATOM 668 C CA . ALA A 1 87 ? -10.038 7.331 0.220 1.00 90.56 87 ALA A CA 1
ATOM 669 C C . ALA A 1 87 ? -8.819 8.022 -0.429 1.00 90.56 87 ALA A C 1
ATOM 671 O O . ALA A 1 87 ? -8.891 9.203 -0.746 1.00 90.56 87 ALA A O 1
ATOM 672 N N . GLY A 1 88 ? -7.704 7.307 -0.614 1.00 91.12 88 GLY A N 1
ATOM 673 C CA . GLY A 1 88 ? -6.493 7.821 -1.246 1.00 91.12 88 GLY A CA 1
ATOM 674 C C . GLY A 1 88 ? -5.527 8.541 -0.304 1.00 91.12 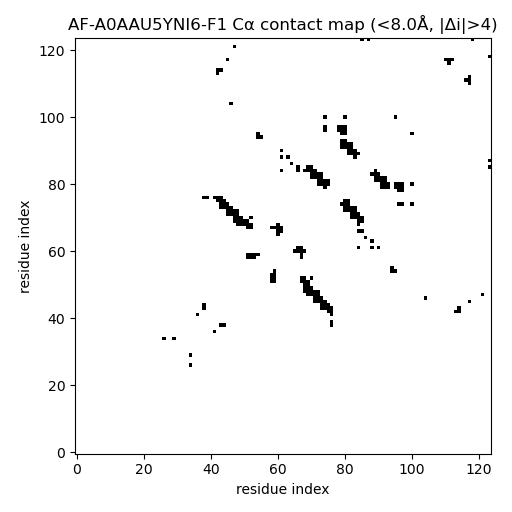88 GLY A C 1
ATOM 675 O O . GLY A 1 88 ? -4.540 9.088 -0.782 1.00 91.12 88 GLY A O 1
ATOM 676 N N . HIS A 1 89 ? -5.772 8.538 1.011 1.00 93.88 89 HIS A N 1
ATOM 677 C CA . HIS A 1 89 ? -4.831 9.106 1.978 1.00 93.88 89 HIS A CA 1
ATOM 678 C C . HIS A 1 89 ? -3.641 8.180 2.183 1.00 93.88 89 HIS A C 1
ATOM 680 O O . HIS A 1 89 ? -3.829 6.984 2.416 1.00 93.88 89 HIS A O 1
ATOM 686 N N . GLU A 1 90 ? -2.448 8.761 2.168 1.00 93.69 90 GLU A N 1
ATOM 687 C CA . GLU A 1 90 ? -1.180 8.064 2.342 1.00 93.69 90 GLU A CA 1
ATOM 688 C C . GLU A 1 90 ? -0.584 8.370 3.711 1.00 93.69 90 GLU A C 1
ATOM 690 O O . GLU A 1 90 ? -0.627 9.503 4.194 1.00 93.69 90 GLU A O 1
ATOM 695 N N . THR A 1 91 ? -0.027 7.350 4.351 1.00 93.69 91 THR A N 1
ATOM 696 C CA . THR A 1 91 ? 0.692 7.491 5.611 1.00 93.69 91 THR A CA 1
ATOM 697 C C . THR A 1 91 ? 1.911 6.582 5.611 1.00 93.69 91 THR A C 1
ATOM 699 O O . THR A 1 91 ? 1.863 5.463 5.099 1.00 93.69 91 THR A O 1
ATOM 702 N N . ARG A 1 92 ? 3.029 7.084 6.132 1.00 93.31 92 ARG A N 1
ATOM 703 C CA . ARG A 1 92 ? 4.243 6.287 6.292 1.00 93.31 92 ARG A CA 1
ATOM 704 C C . ARG A 1 92 ? 4.086 5.425 7.531 1.00 93.31 92 ARG A C 1
ATOM 706 O O . ARG A 1 92 ? 3.798 5.973 8.591 1.00 93.31 92 ARG A O 1
ATOM 713 N N . GLU A 1 93 ? 4.360 4.131 7.415 1.00 93.50 93 GLU A N 1
ATOM 714 C CA . GLU A 1 93 ? 4.366 3.246 8.574 1.00 93.50 93 GLU A CA 1
ATOM 715 C C . GLU A 1 93 ? 5.767 2.830 8.979 1.00 93.50 93 GLU A C 1
ATOM 717 O O . GLU A 1 93 ? 6.512 2.228 8.212 1.00 93.50 93 GLU A O 1
ATOM 722 N N . SER A 1 94 ? 6.116 3.154 10.222 1.00 90.94 94 SER A N 1
ATOM 723 C CA . SER A 1 94 ? 7.420 2.853 10.814 1.00 90.94 94 SER A CA 1
ATOM 724 C C . SER A 1 94 ? 7.507 1.456 11.424 1.00 90.94 94 SER A C 1
ATOM 726 O O . SER A 1 94 ? 8.611 0.956 11.609 1.00 90.94 94 SER A O 1
ATOM 728 N N . GLY A 1 95 ? 6.371 0.830 11.744 1.00 90.12 95 GLY A N 1
ATOM 729 C CA . GLY A 1 95 ? 6.328 -0.524 12.310 1.00 90.12 95 GLY A CA 1
ATOM 730 C C . GLY A 1 95 ? 6.433 -1.640 11.266 1.00 90.12 95 GLY A C 1
ATOM 731 O O . GLY A 1 95 ? 6.481 -2.813 11.627 1.00 90.12 95 GLY A O 1
ATOM 732 N N . LEU A 1 96 ? 6.452 -1.291 9.975 1.00 92.31 96 LEU A N 1
ATOM 733 C CA . LEU A 1 96 ? 6.634 -2.233 8.874 1.00 92.31 96 LEU A CA 1
ATOM 734 C C . LEU A 1 96 ? 7.931 -1.927 8.134 1.00 92.31 96 LEU A C 1
ATOM 736 O O . LEU A 1 96 ? 8.248 -0.774 7.854 1.00 92.31 96 LEU A O 1
ATOM 740 N N . ASP A 1 97 ? 8.635 -2.985 7.759 1.00 90.38 97 ASP A N 1
ATOM 741 C CA . ASP A 1 97 ? 9.848 -2.920 6.959 1.00 90.38 97 ASP A CA 1
ATOM 742 C C . ASP A 1 97 ? 9.712 -3.764 5.684 1.00 90.38 97 ASP A C 1
ATOM 744 O O . ASP A 1 97 ? 8.729 -4.482 5.447 1.00 90.38 97 ASP A O 1
ATOM 748 N N . ALA A 1 98 ? 10.737 -3.694 4.839 1.00 88.25 98 ALA A N 1
ATOM 749 C CA . ALA A 1 98 ? 10.819 -4.499 3.632 1.00 88.25 98 ALA A CA 1
ATOM 750 C C . ALA A 1 98 ? 10.747 -6.011 3.898 1.00 88.25 98 ALA A C 1
ATOM 752 O O . ALA A 1 98 ? 10.201 -6.757 3.080 1.00 88.25 98 ALA A O 1
ATOM 753 N N . ALA A 1 99 ? 11.264 -6.474 5.039 1.00 90.31 99 ALA A N 1
ATOM 754 C CA . ALA A 1 99 ? 11.247 -7.883 5.404 1.00 90.31 99 ALA A CA 1
ATOM 755 C C . ALA A 1 99 ? 9.824 -8.359 5.730 1.00 90.31 99 ALA A C 1
ATOM 757 O O . ALA A 1 99 ? 9.426 -9.443 5.304 1.00 90.31 99 ALA A O 1
ATOM 758 N N . TRP A 1 100 ? 9.036 -7.548 6.438 1.00 92.44 100 TRP A N 1
ATOM 759 C CA . TRP A 1 100 ? 7.614 -7.777 6.650 1.00 92.44 100 TRP A CA 1
ATOM 760 C C . TRP A 1 100 ? 6.887 -7.820 5.318 1.00 92.44 100 TRP A C 1
ATOM 762 O O . TRP A 1 100 ? 6.171 -8.786 5.066 1.00 92.44 100 TRP A O 1
ATOM 772 N N . TYR A 1 101 ? 7.122 -6.840 4.443 1.00 90.50 101 TYR A N 1
ATOM 773 C CA . TYR A 1 101 ? 6.478 -6.807 3.134 1.00 90.50 101 TYR A CA 1
ATOM 774 C C . TYR A 1 101 ? 6.717 -8.116 2.376 1.00 90.50 101 TYR A C 1
ATOM 776 O O . TYR A 1 101 ? 5.761 -8.775 1.996 1.00 90.50 101 TYR A O 1
ATOM 784 N N . ASN A 1 102 ? 7.972 -8.560 2.267 1.00 88.00 102 ASN A N 1
ATOM 785 C CA . ASN A 1 102 ? 8.334 -9.770 1.522 1.00 88.00 102 ASN A CA 1
ATOM 786 C C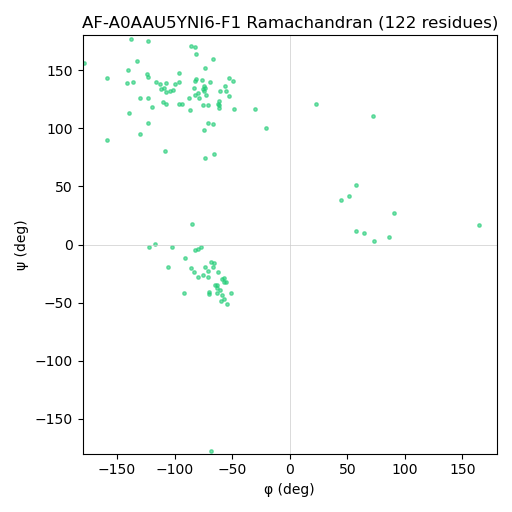 . ASN A 1 102 ? 7.727 -11.055 2.095 1.00 88.00 102 ASN A C 1
ATOM 788 O O . ASN A 1 102 ? 7.407 -11.969 1.342 1.00 88.00 102 ASN A O 1
ATOM 792 N N . ARG A 1 103 ? 7.586 -11.146 3.423 1.00 90.06 103 ARG A N 1
ATOM 793 C CA . ARG A 1 103 ? 6.968 -12.314 4.073 1.00 90.06 103 ARG A CA 1
ATOM 794 C C . ARG A 1 103 ? 5.462 -12.391 3.834 1.00 90.06 103 ARG A C 1
ATOM 796 O O . ARG A 1 103 ? 4.906 -13.481 3.896 1.00 90.06 103 ARG A O 1
ATOM 803 N N . ASN A 1 104 ? 4.814 -11.244 3.634 1.00 90.50 104 ASN A N 1
ATOM 804 C CA . ASN A 1 104 ? 3.360 -11.133 3.549 1.00 90.50 104 ASN A CA 1
ATOM 805 C C . ASN A 1 104 ? 2.859 -10.912 2.114 1.00 90.50 104 ASN A C 1
ATOM 807 O O . ASN A 1 104 ? 1.689 -11.166 1.831 1.00 90.50 104 ASN A O 1
ATOM 811 N N . SER A 1 105 ? 3.722 -10.454 1.209 1.00 86.12 105 SER A N 1
ATOM 812 C CA . SER A 1 105 ? 3.418 -10.326 -0.210 1.00 86.12 105 SER A CA 1
ATOM 813 C C . SER A 1 105 ? 3.398 -11.698 -0.871 1.00 86.12 105 SER A C 1
ATOM 815 O O . SER A 1 105 ? 4.306 -12.505 -0.669 1.00 86.12 105 SER A O 1
ATOM 817 N N . GLY A 1 106 ? 2.384 -11.942 -1.701 1.00 78.31 106 GLY A N 1
ATOM 818 C CA . GLY A 1 106 ? 2.394 -13.067 -2.629 1.00 78.31 106 GLY A CA 1
ATOM 819 C C . GLY A 1 106 ? 3.432 -12.888 -3.747 1.00 78.31 106 GLY A C 1
ATOM 820 O O . GLY A 1 106 ? 4.167 -11.895 -3.768 1.00 78.31 106 GLY A O 1
ATOM 821 N N . PRO A 1 107 ? 3.493 -13.838 -4.695 1.00 74.50 107 PRO A N 1
ATOM 822 C CA . PRO A 1 107 ? 4.268 -13.679 -5.920 1.00 74.50 107 PRO A CA 1
ATOM 823 C C . PRO A 1 107 ? 3.956 -12.340 -6.595 1.00 74.50 107 PRO A C 1
ATOM 825 O O . PRO A 1 107 ? 2.807 -11.902 -6.619 1.00 74.50 107 PRO A O 1
ATOM 828 N N . VAL A 1 108 ? 4.975 -11.678 -7.145 1.00 72.50 108 VAL A N 1
ATOM 829 C CA . VAL A 1 108 ? 4.744 -10.451 -7.910 1.00 72.50 108 VAL A CA 1
ATOM 830 C C . VAL A 1 108 ? 4.065 -10.825 -9.224 1.00 72.50 108 VAL A C 1
ATOM 832 O O . VAL A 1 108 ? 4.711 -11.336 -10.135 1.00 72.50 108 VAL A O 1
ATOM 835 N N . ASP A 1 109 ? 2.764 -10.561 -9.314 1.00 65.94 109 ASP A N 1
ATOM 836 C CA . ASP A 1 109 ? 1.966 -10.881 -10.502 1.00 65.94 109 ASP A CA 1
ATOM 837 C C . ASP A 1 109 ? 2.225 -9.912 -11.667 1.00 65.94 109 ASP A C 1
ATOM 839 O O . ASP A 1 109 ? 2.034 -10.265 -12.834 1.00 65.94 109 ASP A O 1
ATOM 843 N N . ARG A 1 110 ? 2.649 -8.671 -11.375 1.00 70.44 110 ARG A N 1
ATOM 844 C CA . ARG A 1 110 ? 2.887 -7.647 -12.399 1.00 70.44 110 ARG A CA 1
ATOM 845 C C . ARG A 1 110 ? 3.811 -6.528 -11.937 1.00 70.44 110 ARG A C 1
ATOM 847 O O . ARG A 1 110 ? 3.715 -6.049 -10.811 1.00 70.44 110 ARG A O 1
ATOM 854 N N . PHE A 1 111 ? 4.642 -6.051 -12.859 1.00 72.25 111 PHE A N 1
ATOM 855 C CA . PHE A 1 111 ? 5.450 -4.847 -12.687 1.00 72.25 111 PHE A CA 1
ATOM 856 C C . PHE A 1 111 ? 4.799 -3.673 -13.416 1.00 72.25 111 PHE A C 1
ATOM 858 O O . PHE A 1 111 ? 4.405 -3.796 -14.577 1.00 72.25 111 PHE A O 1
ATOM 865 N N . HIS A 1 112 ? 4.697 -2.535 -12.731 1.00 73.62 112 HIS A N 1
ATOM 866 C CA . HIS A 1 112 ? 4.155 -1.299 -13.286 1.00 73.62 112 HIS A CA 1
ATOM 867 C C . HIS A 1 112 ? 5.264 -0.250 -13.418 1.00 73.62 112 HIS A C 1
ATOM 869 O O . HIS A 1 112 ? 6.036 -0.074 -12.473 1.00 73.62 112 HIS A O 1
ATOM 875 N N . PRO A 1 113 ? 5.360 0.452 -14.562 1.00 70.81 113 PRO A N 1
ATOM 876 C CA . PRO A 1 113 ? 6.408 1.446 -14.784 1.00 70.81 113 PRO A CA 1
ATOM 877 C C . PRO A 1 113 ? 6.217 2.708 -13.930 1.00 70.81 113 PRO A C 1
ATOM 879 O O . PRO A 1 113 ? 7.191 3.405 -13.653 1.00 70.81 113 PRO A O 1
ATOM 882 N N . THR A 1 114 ? 4.987 2.995 -13.485 1.00 76.06 114 THR A N 1
ATOM 883 C CA . THR A 1 114 ? 4.673 4.135 -12.614 1.00 76.06 114 THR A CA 1
ATOM 884 C C . THR A 1 114 ? 3.790 3.729 -11.430 1.00 76.06 114 THR A C 1
ATOM 886 O O . THR A 1 114 ? 3.079 2.722 -11.477 1.00 76.06 114 THR A O 1
ATOM 889 N N . LEU A 1 115 ? 3.817 4.541 -10.364 1.00 75.62 115 LEU A N 1
ATOM 890 C CA . LEU A 1 115 ? 2.939 4.383 -9.198 1.00 75.62 115 LEU A CA 1
ATOM 891 C C . LEU A 1 115 ? 1.458 4.458 -9.597 1.00 75.62 115 LEU A C 1
ATOM 893 O O . LEU A 1 115 ? 0.658 3.644 -9.145 1.00 75.62 115 LEU A O 1
ATOM 897 N N . GLU A 1 116 ? 1.109 5.411 -10.462 1.00 80.56 116 GLU A N 1
ATOM 898 C CA . GLU A 1 116 ? -0.263 5.609 -10.933 1.00 80.56 116 GLU A CA 1
ATOM 899 C C . GLU A 1 116 ? -0.777 4.392 -11.712 1.00 80.56 116 GLU A C 1
ATOM 901 O O . GLU A 1 116 ? -1.902 3.947 -11.493 1.00 80.56 116 GLU A O 1
ATOM 906 N N . ASP A 1 117 ? 0.055 3.795 -12.571 1.00 80.75 117 ASP A N 1
ATOM 907 C CA . ASP A 1 117 ? -0.327 2.589 -13.313 1.00 80.75 117 ASP A CA 1
ATOM 908 C C . ASP A 1 117 ? -0.595 1.402 -12.391 1.00 80.75 117 ASP A C 1
ATOM 910 O O . ASP A 1 117 ? -1.515 0.618 -12.638 1.00 80.75 117 ASP A O 1
ATOM 914 N N . GLY A 1 118 ? 0.191 1.278 -11.322 1.00 80.31 118 GLY A N 1
ATOM 915 C CA . GLY A 1 118 ? -0.022 0.247 -10.320 1.00 80.31 118 GLY A CA 1
ATOM 916 C C . GLY A 1 118 ? -1.280 0.489 -9.482 1.00 80.31 118 GLY A C 1
ATOM 917 O O . GLY A 1 118 ? -2.074 -0.429 -9.297 1.00 80.31 118 GLY A O 1
ATOM 918 N N . LEU A 1 119 ? -1.537 1.732 -9.063 1.00 81.19 119 LEU A N 1
ATOM 919 C CA . LEU A 1 119 ? -2.786 2.113 -8.389 1.00 81.19 119 LEU A CA 1
ATOM 920 C C . LEU A 1 119 ? -4.017 1.780 -9.238 1.00 81.19 119 LEU A C 1
ATOM 922 O O . LEU A 1 119 ? -4.943 1.123 -8.756 1.00 81.19 119 LEU A O 1
ATOM 926 N N . ARG A 1 120 ? -3.973 2.138 -10.526 1.00 83.06 120 ARG A N 1
ATOM 927 C CA . ARG A 1 120 ? -5.049 1.860 -11.480 1.00 83.06 120 ARG A CA 1
ATOM 928 C C . ARG A 1 120 ? -5.296 0.362 -11.633 1.00 83.06 120 ARG A C 1
ATOM 930 O O 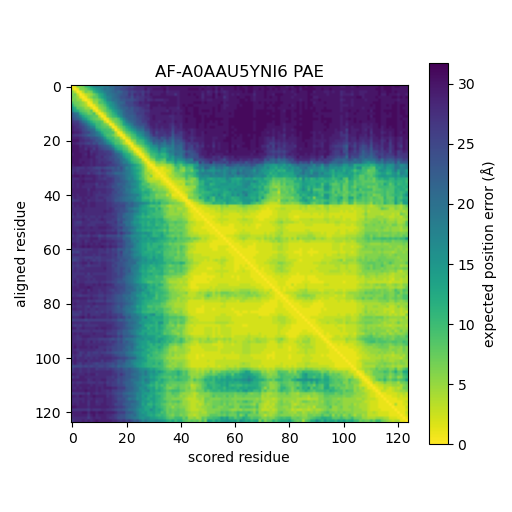. ARG A 1 120 ? -6.445 -0.068 -11.704 1.00 83.06 120 ARG A O 1
ATOM 937 N N . HIS A 1 121 ? -4.235 -0.448 -11.646 1.00 80.38 121 HIS A N 1
ATOM 938 C CA . HIS A 1 121 ? -4.349 -1.908 -11.680 1.00 80.38 121 HIS A CA 1
ATOM 939 C C . HIS A 1 121 ? -5.007 -2.482 -10.419 1.00 80.38 121 HIS A C 1
ATOM 941 O O . HIS A 1 121 ? -5.777 -3.437 -10.510 1.00 80.38 121 HIS A O 1
ATOM 947 N N . LEU A 1 122 ? -4.759 -1.872 -9.260 1.00 79.50 122 LEU A N 1
ATOM 948 C CA . LEU A 1 122 ? -5.376 -2.251 -7.990 1.00 79.50 122 LEU A CA 1
ATOM 949 C C . LEU A 1 122 ? -6.807 -1.708 -7.815 1.00 79.50 122 LEU A C 1
ATOM 951 O O . LEU A 1 122 ? -7.465 -2.072 -6.836 1.00 79.50 122 LEU A O 1
ATOM 955 N N . GLY A 1 123 ? -7.306 -0.904 -8.762 1.00 78.88 123 GLY A N 1
ATOM 956 C CA . GLY A 1 123 ? -8.670 -0.369 -8.789 1.00 78.88 123 GLY A CA 1
ATOM 957 C C . GLY A 1 123 ? -8.844 0.984 -8.095 1.00 78.88 123 GLY A C 1
ATOM 958 O O . GLY A 1 123 ? -9.938 1.256 -7.597 1.00 78.88 123 GLY A O 1
ATOM 959 N N . HIS A 1 124 ? -7.783 1.795 -8.035 1.00 70.31 124 HIS A N 1
ATOM 960 C CA . HIS A 1 124 ? -7.764 3.127 -7.421 1.00 70.31 124 HIS A CA 1
ATOM 961 C C . HIS A 1 124 ? -7.466 4.241 -8.424 1.00 70.31 124 HIS A C 1
ATOM 963 O O . HIS A 1 124 ? -6.799 3.963 -9.446 1.00 70.31 124 HIS A O 1
#